Protein AF-X1G5U0-F1 (afdb_monomer)

Nearest PDB structures (foldseek):
  2it0-assembly1_C  TM=8.970E-01  e=1.326E-04  Mycobacterium tuberculosis
  1c0w-assembly1_B  TM=8.900E-01  e=1.409E-04  Corynebacterium diphtheriae
  1c0w-assembly1_A  TM=8.913E-01  e=1.592E-04  Corynebacterium diphtheriae
  2qqb-assembly1_A-2  TM=8.917E-01  e=2.435E-04  Corynebacterium diphtheriae
  8pvz-assembly1_B  TM=9.218E-01  e=4.752E-04  Deinococcus radiodurans

Sequence (96 aa):
VSGALGTLAKEGLISHEKYGYIELTDKGKGLAEAICSRHRTLFKFLTEVLGVDPKTADEDACKMEHTVSPLVLEKLVELVESFSQREKKPEKLKVL

Radius of gyration: 19.24 Å; Cα contacts (8 Å, |Δi|>4): 74; chains: 1; bounding box: 30×26×72 Å

pLDDT: mean 86.97, std 15.5, range [44.06, 98.44]

Secondary structure (DSSP, 8-state):
-HHHHHHHHHTTSEEE-TTS-EEE-HHHHHHHHHHHHHHHHHHHIIIIIT---HHHHHHHHHHHTTTS-HHHHHHHHHHHHHHHHHTTS-------

Organism: NCBI:txid412755

InterPro domains:
  IPR001367 Iron dependent repressor, metal binding and dimerisation domain [PF02742] (25-86)
  IPR022689 Iron dependent repressor [SM00529] (1-86)
  IPR036388 Winged helix-like DNA-binding domain superfamily [G3DSA:1.10.10.10] (1-29)
  IPR036421 Iron dependent repressor, metal binding and dimerisation domain superfamily [G3DSA:1.10.60.10] (30-85)
  IPR036421 Iron dependent repressor, metal binding and dimerisation domain superfamily [SSF47979] (25-84)
  IPR050536 MntR/IdeR Metal-Dependent Regulators [PTHR33238] (1-87)

Foldseek 3Di:
DVVVLVVCVVVQQWDDDDPDDIDGDPNVVVVVVLLVVQLVLQLLCCCQVVVHDNVVSNVVSNVCSVPPDPVVSVVSNVVSVVSVVVVPDPPPPPDD

Mean predicted aligned error: 7.67 Å

Structure (mmCIF, N/CA/C/O backbone):
data_AF-X1G5U0-F1
#
_entry.id   AF-X1G5U0-F1
#
loop_
_atom_site.group_PDB
_atom_site.id
_atom_site.type_symbol
_atom_site.label_atom_id
_a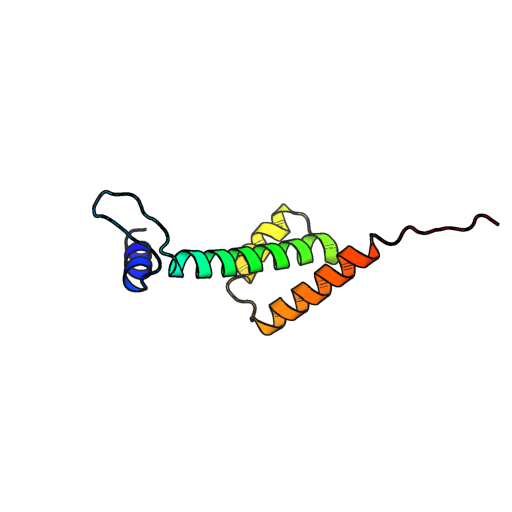tom_site.label_alt_id
_atom_site.label_comp_id
_atom_site.label_asym_id
_atom_site.label_entity_id
_atom_site.label_seq_id
_atom_site.pdbx_PDB_ins_code
_atom_site.Cartn_x
_atom_site.Cartn_y
_atom_site.Cartn_z
_atom_site.occupancy
_atom_site.B_iso_or_equiv
_atom_site.auth_seq_id
_atom_site.auth_comp_id
_atom_site.auth_asym_id
_atom_site.auth_atom_id
_atom_site.pdbx_PDB_model_num
ATOM 1 N N . VAL A 1 1 ? 2.380 0.368 21.743 1.00 57.62 1 VAL A N 1
ATOM 2 C CA . VAL A 1 1 ? 1.373 -0.400 20.966 1.00 57.62 1 VAL A CA 1
ATOM 3 C C . VAL A 1 1 ? -0.070 -0.130 21.419 1.00 57.62 1 VAL A C 1
ATOM 5 O O . VAL A 1 1 ? -0.911 0.059 20.553 1.00 57.62 1 VAL A O 1
ATOM 8 N N . SER A 1 2 ? -0.390 -0.016 22.721 1.00 65.38 2 SER A N 1
ATOM 9 C CA . SER A 1 2 ? -1.797 0.133 23.172 1.00 65.38 2 SER A CA 1
ATOM 10 C C . SER A 1 2 ? -2.518 1.420 22.726 1.00 65.38 2 SER A C 1
ATOM 12 O O . SER A 1 2 ? -3.735 1.401 22.564 1.00 65.38 2 SER A O 1
ATOM 14 N N . GLY A 1 3 ? -1.794 2.518 22.472 1.00 78.19 3 GLY A N 1
ATOM 15 C CA . GLY A 1 3 ? -2.397 3.782 22.026 1.00 78.19 3 GLY A CA 1
ATOM 16 C C . GLY A 1 3 ? -3.017 3.724 20.623 1.00 78.19 3 GLY A C 1
ATOM 17 O O . GLY A 1 3 ? -4.123 4.218 20.429 1.00 78.19 3 GLY A O 1
ATOM 18 N N . ALA A 1 4 ? -2.347 3.068 19.667 1.00 87.56 4 ALA A N 1
ATOM 19 C CA . ALA A 1 4 ? -2.807 2.984 18.277 1.00 87.56 4 ALA A CA 1
ATOM 20 C C . ALA A 1 4 ? -4.112 2.185 18.151 1.00 87.56 4 ALA A C 1
ATOM 22 O O . ALA A 1 4 ? -5.047 2.621 17.486 1.00 87.56 4 ALA A O 1
ATOM 23 N N . LEU A 1 5 ? -4.211 1.059 18.865 1.00 89.00 5 LEU A N 1
ATOM 24 C CA . LEU A 1 5 ? -5.430 0.248 18.909 1.00 89.00 5 LEU A CA 1
ATOM 25 C C . LEU A 1 5 ? -6.607 1.027 19.507 1.00 89.00 5 LEU A C 1
ATOM 27 O O . LEU A 1 5 ? -7.718 0.959 18.994 1.00 89.00 5 LEU A O 1
ATOM 31 N N . GLY A 1 6 ? -6.361 1.825 20.551 1.00 88.81 6 GLY A N 1
ATOM 32 C CA . GLY A 1 6 ? -7.381 2.703 21.119 1.00 88.81 6 GLY A CA 1
ATOM 33 C C . GLY A 1 6 ? -7.917 3.723 20.110 1.00 88.81 6 GLY A C 1
ATOM 34 O O . GLY A 1 6 ? -9.123 3.951 20.066 1.00 88.81 6 GLY A O 1
ATOM 35 N N . THR A 1 7 ? -7.051 4.312 19.282 1.00 91.88 7 THR A N 1
ATOM 36 C CA . THR A 1 7 ? -7.462 5.234 18.209 1.00 91.88 7 THR A CA 1
ATOM 37 C C . THR A 1 7 ? -8.281 4.520 17.138 1.00 91.88 7 THR A C 1
ATOM 39 O O . THR A 1 7 ? -9.385 4.959 16.832 1.00 91.88 7 THR A O 1
ATOM 42 N N . LEU A 1 8 ? -7.805 3.378 16.636 1.00 93.31 8 LEU A N 1
ATOM 43 C CA . LEU A 1 8 ? -8.522 2.596 15.623 1.00 93.31 8 LEU A CA 1
ATOM 44 C C . LEU A 1 8 ? -9.909 2.148 16.112 1.00 93.31 8 LEU A C 1
ATOM 46 O O . LEU A 1 8 ? -10.875 2.179 15.349 1.00 93.31 8 LEU A O 1
ATOM 50 N N . ALA A 1 9 ? -10.025 1.767 17.388 1.00 92.12 9 ALA A N 1
ATOM 51 C CA . ALA A 1 9 ? -11.301 1.399 17.996 1.00 92.12 9 ALA A CA 1
ATOM 52 C C . ALA A 1 9 ? -12.240 2.611 18.113 1.00 92.12 9 ALA A C 1
ATOM 54 O O . ALA A 1 9 ? -13.410 2.523 17.750 1.00 92.12 9 ALA A O 1
ATOM 55 N N . LYS A 1 10 ? -11.723 3.770 18.553 1.00 92.69 10 LYS A N 1
ATOM 56 C CA . LYS A 1 10 ? -12.487 5.032 18.610 1.00 92.69 10 LYS A CA 1
ATOM 57 C C . LYS A 1 10 ? -12.978 5.487 17.236 1.00 92.69 10 LYS A C 1
ATOM 59 O O . LYS A 1 10 ? -14.064 6.045 17.136 1.00 92.69 10 LYS A O 1
ATOM 64 N N . GLU A 1 11 ? -12.204 5.236 16.185 1.00 95.06 11 GLU A N 1
ATOM 65 C CA . GLU A 1 11 ? -12.586 5.534 14.801 1.00 95.06 11 GLU A CA 1
ATOM 66 C C . GLU A 1 11 ? -13.538 4.489 14.191 1.00 95.06 11 GLU A C 1
ATOM 68 O O . GLU A 1 11 ? -14.003 4.659 13.058 1.00 95.06 11 GLU A O 1
ATOM 73 N N . GLY A 1 12 ? -13.856 3.419 14.929 1.00 95.06 12 GLY A N 1
ATOM 74 C CA . GLY A 1 12 ? -14.738 2.340 14.488 1.00 95.06 12 GLY A CA 1
ATOM 75 C C . GLY A 1 12 ? -14.130 1.465 13.394 1.00 95.06 12 GLY A C 1
ATOM 76 O O . GLY A 1 12 ? -14.873 0.873 12.615 1.00 95.06 12 GLY A O 1
ATOM 77 N N . LEU A 1 13 ? -12.799 1.416 13.289 1.00 95.75 13 LEU A N 1
ATOM 78 C CA . LEU A 1 13 ? -12.073 0.607 12.303 1.00 95.75 13 LEU A CA 1
ATOM 79 C C . LEU A 1 13 ? -11.817 -0.818 12.803 1.00 95.75 13 LEU A C 1
ATOM 81 O O . LEU A 1 13 ? -11.730 -1.746 12.004 1.00 95.75 13 LEU A O 1
ATOM 85 N N . ILE A 1 14 ? -11.729 -1.006 14.120 1.00 94.94 14 ILE A N 1
ATOM 86 C CA . ILE A 1 14 ? -11.571 -2.324 14.739 1.00 94.94 14 ILE A CA 1
ATOM 87 C C . ILE A 1 14 ?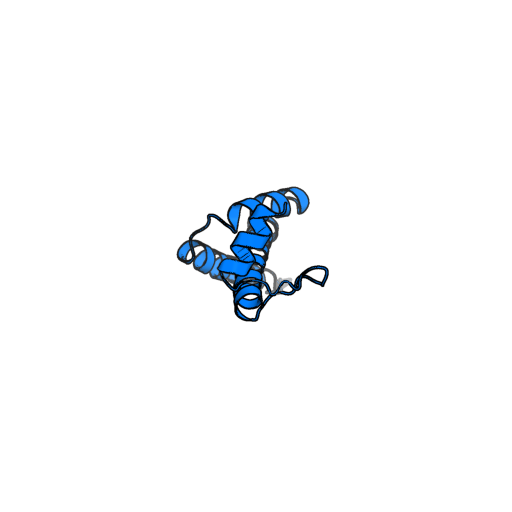 -12.631 -2.560 15.813 1.00 94.94 14 ILE A C 1
ATOM 89 O O . ILE A 1 14 ? -13.039 -1.628 16.508 1.00 94.94 14 ILE A O 1
ATOM 93 N N . SER A 1 15 ? -13.035 -3.817 15.963 1.00 90.19 15 SER A N 1
ATOM 94 C CA . SER A 1 15 ? -13.701 -4.332 17.153 1.00 90.19 15 SER A CA 1
ATOM 95 C C . SER A 1 15 ? -12.638 -4.918 18.078 1.00 90.19 15 SER A C 1
ATOM 97 O O . SER A 1 15 ? -11.790 -5.697 17.640 1.00 90.19 15 SER A O 1
ATOM 99 N N . HIS A 1 16 ? -12.646 -4.505 19.344 1.00 78.06 16 HIS A N 1
ATOM 100 C CA . HIS A 1 16 ? -11.689 -4.965 20.344 1.00 78.06 16 HIS A CA 1
ATOM 101 C C . HIS A 1 16 ? -12.432 -5.330 21.627 1.00 78.06 16 HIS A C 1
ATOM 103 O O . HIS A 1 16 ? -12.851 -4.457 22.391 1.00 78.06 16 HIS A O 1
ATOM 109 N N . GLU A 1 17 ? -12.587 -6.630 21.864 1.00 74.19 17 GLU A N 1
ATOM 110 C CA . GLU A 1 17 ? -13.066 -7.146 23.141 1.00 74.19 17 GLU A CA 1
ATOM 111 C C . GLU A 1 17 ? -11.932 -7.123 24.169 1.00 74.19 17 GLU A C 1
ATOM 113 O O . GLU A 1 17 ? -10.775 -7.421 23.863 1.00 74.19 17 GLU A O 1
ATOM 118 N N . LYS A 1 18 ? -12.238 -6.768 25.421 1.00 64.94 18 LYS A N 1
ATOM 119 C CA . LYS A 1 18 ? -11.235 -6.748 26.491 1.00 64.94 18 LYS A CA 1
ATOM 120 C C . LYS A 1 18 ? -10.756 -8.190 26.726 1.00 64.94 18 LYS A C 1
ATOM 122 O O . LYS A 1 18 ? -11.525 -8.993 27.238 1.00 64.94 18 LYS A O 1
ATOM 127 N N . TYR A 1 19 ? -9.501 -8.479 26.360 1.00 69.25 19 TYR A N 1
ATOM 128 C CA . TYR A 1 19 ? -8.865 -9.815 26.327 1.00 69.25 19 TYR A CA 1
ATOM 129 C C . TYR A 1 19 ? -9.260 -10.734 25.155 1.00 69.25 19 TYR A C 1
ATOM 131 O O . TYR A 1 19 ? -8.868 -11.899 25.153 1.00 69.25 19 TYR A O 1
ATOM 139 N N . GLY A 1 20 ? -9.995 -10.223 24.166 1.00 74.88 20 GLY A N 1
ATOM 140 C CA . GLY A 1 20 ? -10.379 -10.966 22.964 1.00 74.88 20 GLY A CA 1
ATOM 141 C C . GLY A 1 20 ? -9.508 -10.652 21.746 1.00 74.88 20 GLY A C 1
ATOM 142 O O . GLY A 1 20 ? -8.493 -9.954 21.832 1.00 74.88 20 GLY A O 1
ATOM 143 N N . TYR A 1 21 ? -9.916 -11.183 20.594 1.00 83.75 21 TYR A N 1
ATOM 144 C CA . TYR A 1 21 ? -9.269 -10.903 19.316 1.00 83.75 21 TYR A CA 1
ATOM 145 C C . TYR A 1 21 ? -9.570 -9.478 18.841 1.00 83.75 21 TYR A C 1
ATOM 147 O O . TYR A 1 21 ? -10.574 -8.866 19.210 1.00 83.75 21 TYR A O 1
ATOM 155 N N . ILE A 1 22 ? -8.667 -8.946 18.020 1.00 90.12 22 ILE A N 1
ATOM 156 C CA . ILE A 1 22 ? -8.874 -7.686 17.313 1.00 90.12 22 ILE A CA 1
ATOM 157 C C . ILE A 1 22 ? -9.323 -8.040 15.907 1.00 90.12 22 ILE A C 1
ATOM 159 O O . ILE A 1 22 ? -8.597 -8.714 15.178 1.00 90.12 22 ILE A O 1
ATOM 163 N N . GLU A 1 23 ? -10.492 -7.549 15.523 1.00 93.00 23 GLU A N 1
ATOM 164 C CA . GLU A 1 23 ? -11.046 -7.773 14.193 1.00 93.00 23 GLU A CA 1
ATOM 165 C C . GLU A 1 23 ? -11.315 -6.442 13.501 1.00 93.00 23 GLU A C 1
ATOM 167 O O . GLU A 1 23 ? -11.703 -5.463 14.139 1.00 93.00 23 GLU A O 1
ATOM 172 N N . LEU A 1 24 ? -11.122 -6.392 12.182 1.00 95.31 24 LEU A N 1
ATOM 173 C CA . LEU A 1 24 ? -11.552 -5.242 11.392 1.00 95.31 24 LEU A CA 1
ATOM 174 C C . LEU A 1 24 ? -13.079 -5.225 11.316 1.00 95.31 24 LEU A C 1
ATOM 176 O O . LEU A 1 24 ? -13.705 -6.220 10.943 1.00 95.31 24 LEU A O 1
ATOM 180 N N . THR A 1 25 ? -13.670 -4.067 11.595 1.00 96.31 25 THR A N 1
ATOM 181 C CA . THR A 1 25 ? -15.068 -3.808 11.230 1.00 96.31 25 THR A CA 1
ATOM 182 C C . THR A 1 25 ? -15.187 -3.724 9.709 1.00 96.31 25 THR A C 1
ATOM 184 O O . THR A 1 25 ? -14.181 -3.607 9.010 1.00 96.31 25 THR A O 1
ATOM 187 N N . ASP A 1 26 ? -16.399 -3.695 9.159 1.00 97.06 26 ASP A N 1
ATOM 188 C CA . ASP A 1 26 ? -16.565 -3.513 7.708 1.00 97.06 26 ASP A CA 1
ATOM 189 C C . ASP A 1 26 ? -15.983 -2.176 7.216 1.00 97.06 26 ASP A C 1
ATOM 191 O O . ASP A 1 26 ? -15.377 -2.109 6.146 1.00 97.06 26 ASP A O 1
ATOM 195 N N . LYS A 1 27 ? -16.051 -1.127 8.049 1.00 96.75 27 LYS A N 1
ATOM 196 C CA . LYS A 1 27 ? -15.362 0.148 7.797 1.00 96.75 27 LYS A CA 1
ATOM 197 C C . LYS A 1 27 ? -13.840 -0.035 7.772 1.00 96.75 27 LYS A C 1
ATOM 199 O O . LYS A 1 27 ? -13.171 0.498 6.888 1.00 96.75 27 LYS A O 1
ATOM 204 N N . GLY A 1 28 ? -13.297 -0.786 8.731 1.00 97.00 28 GLY A N 1
ATOM 205 C CA . GLY A 1 28 ? -11.876 -1.122 8.788 1.00 97.00 28 GLY A CA 1
ATOM 206 C C . GLY A 1 28 ? -11.406 -1.926 7.582 1.00 97.00 28 GLY A C 1
ATOM 207 O O . GLY A 1 28 ? -10.362 -1.611 7.018 1.00 97.00 28 GLY A O 1
ATOM 208 N N . LYS A 1 29 ? -12.195 -2.916 7.149 1.00 97.06 29 LYS A N 1
ATOM 209 C CA . LYS A 1 29 ? -11.914 -3.729 5.959 1.00 97.06 29 LYS A CA 1
ATOM 210 C C . LYS A 1 29 ? -11.850 -2.867 4.707 1.00 97.06 29 LYS A C 1
ATOM 212 O O . LYS A 1 29 ? -10.858 -2.944 3.997 1.00 97.06 29 LYS A O 1
ATOM 217 N N . GLY A 1 30 ? -12.828 -1.985 4.488 1.00 97.00 30 GLY A N 1
ATOM 218 C CA . GLY A 1 30 ? -12.815 -1.086 3.329 1.00 97.00 30 GLY A CA 1
ATOM 219 C C . GLY A 1 30 ? -11.587 -0.169 3.295 1.00 97.00 30 GLY A C 1
ATOM 220 O O . GLY A 1 30 ? -10.984 0.030 2.240 1.00 97.00 30 GLY A O 1
ATOM 221 N N . LEU A 1 31 ? -11.159 0.352 4.451 1.00 94.81 31 LEU A N 1
ATOM 222 C CA . LEU A 1 31 ? -9.937 1.156 4.530 1.00 94.81 31 LEU A CA 1
ATOM 223 C C . LEU A 1 31 ? -8.674 0.316 4.287 1.00 94.81 31 LEU A C 1
ATOM 225 O O . LEU A 1 31 ? -7.790 0.747 3.549 1.00 94.81 31 LEU A O 1
ATOM 229 N N . ALA A 1 32 ? -8.595 -0.877 4.878 1.00 94.94 32 ALA A N 1
ATOM 230 C CA . ALA A 1 32 ? -7.472 -1.790 4.688 1.00 94.94 32 ALA A CA 1
ATOM 231 C C . ALA A 1 32 ? -7.347 -2.228 3.222 1.00 94.94 32 ALA A C 1
ATOM 233 O O . ALA A 1 32 ? -6.261 -2.174 2.654 1.00 94.94 32 ALA A O 1
ATOM 234 N N . GLU A 1 33 ? -8.460 -2.581 2.578 1.00 95.88 33 GLU A N 1
ATOM 235 C CA . GLU A 1 33 ? -8.509 -2.921 1.155 1.00 95.88 33 GLU A CA 1
ATOM 236 C C . GLU A 1 33 ? -8.052 -1.760 0.278 1.00 95.88 33 GLU A C 1
ATOM 238 O O . GLU A 1 33 ? -7.274 -1.975 -0.655 1.00 95.88 33 GLU A O 1
ATOM 243 N N . ALA A 1 34 ? -8.483 -0.533 0.590 1.00 93.06 34 ALA A N 1
ATOM 244 C CA . ALA A 1 34 ? -8.033 0.652 -0.124 1.00 93.06 34 ALA A CA 1
ATOM 245 C C . ALA A 1 34 ? -6.510 0.797 -0.036 1.00 93.06 34 ALA A C 1
ATOM 247 O O . ALA A 1 34 ? -5.880 0.922 -1.083 1.00 93.06 34 ALA A O 1
ATOM 248 N N . ILE A 1 35 ? -5.929 0.718 1.169 1.00 94.88 35 ILE A N 1
ATOM 249 C CA . ILE A 1 35 ? -4.475 0.788 1.408 1.00 94.88 35 ILE A CA 1
ATOM 250 C C . ILE A 1 35 ? -3.752 -0.321 0.631 1.00 94.88 35 ILE A C 1
ATOM 252 O O . ILE A 1 35 ? -2.957 -0.016 -0.254 1.00 94.88 35 ILE A O 1
ATOM 256 N N . CYS A 1 36 ? -4.134 -1.589 0.823 1.00 96.06 36 CYS A N 1
ATOM 257 C CA . CYS A 1 36 ? -3.540 -2.720 0.105 1.00 96.06 36 CYS A CA 1
ATOM 258 C C . CYS A 1 36 ? -3.656 -2.586 -1.421 1.00 96.06 36 CYS A C 1
ATOM 260 O O . CYS A 1 36 ? -2.786 -3.043 -2.165 1.00 96.06 36 CYS A O 1
ATOM 262 N N . SER A 1 37 ? -4.733 -1.980 -1.926 1.00 94.44 37 SER A N 1
ATOM 263 C CA . SER A 1 37 ? -4.860 -1.690 -3.351 1.00 94.44 37 SER A CA 1
ATOM 264 C C . SER A 1 37 ? -3.827 -0.667 -3.816 1.00 94.44 37 SER A C 1
ATOM 266 O O . SER A 1 37 ? -3.252 -0.857 -4.886 1.00 94.44 37 SER A O 1
ATOM 268 N N . ARG A 1 38 ? -3.550 0.376 -3.021 1.00 95.69 38 ARG A N 1
ATOM 269 C CA . ARG A 1 38 ? -2.508 1.363 -3.344 1.00 95.69 38 ARG A CA 1
ATOM 270 C C . ARG A 1 38 ? -1.131 0.715 -3.361 1.00 95.69 38 ARG A C 1
ATOM 272 O O . ARG A 1 38 ? -0.429 0.897 -4.355 1.00 95.69 38 ARG A O 1
ATOM 279 N N . HIS A 1 39 ? -0.794 -0.082 -2.336 1.00 97.69 39 HIS A N 1
ATOM 280 C CA . HIS A 1 39 ? 0.462 -0.842 -2.288 1.00 97.69 39 HIS A CA 1
ATOM 281 C C . HIS A 1 39 ? 0.683 -1.615 -3.577 1.00 97.69 39 HIS A C 1
ATOM 283 O O . HIS A 1 39 ? 1.699 -1.461 -4.240 1.00 97.69 39 HIS A O 1
ATOM 289 N N . ARG A 1 40 ? -0.311 -2.421 -3.974 1.00 96.19 40 ARG A N 1
ATOM 290 C CA . ARG A 1 40 ? -0.208 -3.296 -5.146 1.00 96.19 40 ARG A CA 1
ATOM 291 C C . ARG A 1 40 ? -0.007 -2.507 -6.433 1.00 96.19 40 ARG A C 1
ATOM 293 O O . ARG A 1 40 ? 0.807 -2.917 -7.253 1.00 96.19 40 ARG A O 1
ATOM 300 N N . THR A 1 41 ? -0.718 -1.397 -6.620 1.00 95.94 41 THR A N 1
ATOM 301 C CA . THR A 1 41 ? -0.530 -0.538 -7.798 1.00 95.94 41 THR A CA 1
ATOM 302 C C . THR A 1 41 ? 0.879 0.044 -7.837 1.00 95.94 41 THR A C 1
ATOM 304 O O . THR A 1 41 ? 1.537 -0.018 -8.872 1.00 95.94 41 THR A O 1
ATOM 307 N N . LEU A 1 42 ? 1.355 0.583 -6.713 1.00 97.88 42 LEU A N 1
ATOM 308 C CA . LEU A 1 42 ? 2.682 1.188 -6.608 1.00 97.88 42 LEU A CA 1
ATOM 309 C C . LEU A 1 42 ? 3.788 0.152 -6.805 1.00 97.88 42 LEU A C 1
ATOM 311 O O . LEU A 1 42 ? 4.710 0.377 -7.580 1.00 97.88 42 LEU A O 1
ATOM 315 N N . PHE A 1 43 ? 3.650 -1.011 -6.176 1.00 97.81 43 PHE A N 1
ATOM 316 C CA . PHE A 1 43 ? 4.565 -2.133 -6.317 1.00 97.81 43 PHE A CA 1
ATOM 317 C C . PHE A 1 43 ? 4.665 -2.601 -7.772 1.00 97.81 43 PHE A C 1
ATOM 319 O O . PHE A 1 43 ? 5.767 -2.741 -8.301 1.00 97.81 43 PHE A O 1
ATOM 326 N N . LYS A 1 44 ? 3.526 -2.789 -8.452 1.00 96.06 44 LYS A N 1
ATOM 327 C CA . LYS A 1 44 ? 3.506 -3.147 -9.878 1.00 96.06 44 LYS A CA 1
ATOM 328 C C . LYS A 1 44 ? 4.129 -2.069 -10.745 1.00 96.06 44 LYS A C 1
ATOM 330 O O . LYS A 1 44 ? 4.904 -2.379 -11.633 1.00 96.06 44 LYS A O 1
ATOM 335 N N . PHE A 1 45 ? 3.837 -0.801 -10.480 1.00 96.44 45 PHE A N 1
ATOM 336 C CA . PHE A 1 45 ? 4.471 0.296 -11.199 1.00 96.44 45 PHE A CA 1
ATOM 337 C C . PHE A 1 45 ? 6.001 0.270 -11.042 1.00 96.44 45 PHE A C 1
ATOM 339 O O . PHE A 1 45 ? 6.730 0.312 -12.032 1.00 96.44 45 PHE A O 1
ATOM 346 N N . LEU A 1 46 ? 6.496 0.147 -9.811 1.00 97.06 46 LEU A N 1
ATOM 347 C CA . LEU A 1 46 ? 7.929 0.121 -9.522 1.00 97.06 46 LEU A CA 1
ATOM 348 C C . LEU A 1 46 ? 8.617 -1.089 -10.175 1.00 97.06 46 LEU A C 1
ATOM 350 O O . LEU A 1 46 ? 9.691 -0.941 -10.749 1.00 97.06 46 LEU A O 1
ATOM 354 N N . THR A 1 47 ? 7.990 -2.263 -10.143 1.00 96.12 47 THR A N 1
ATOM 355 C CA . THR A 1 47 ? 8.575 -3.502 -10.679 1.00 96.12 47 THR A CA 1
ATOM 356 C C . THR A 1 47 ? 8.394 -3.655 -12.190 1.00 96.12 47 THR A C 1
ATOM 358 O O . THR A 1 47 ? 9.370 -3.859 -12.903 1.00 96.12 47 THR A O 1
ATOM 361 N N . GLU A 1 48 ? 7.170 -3.532 -12.701 1.00 92.75 48 GLU A N 1
ATOM 362 C CA . GLU A 1 48 ? 6.821 -3.822 -14.099 1.00 92.75 48 GLU A CA 1
ATOM 363 C C . GLU A 1 48 ? 7.128 -2.651 -15.045 1.00 92.75 48 GLU A C 1
ATOM 365 O O . GLU A 1 48 ? 7.423 -2.870 -16.217 1.00 92.75 48 GLU A O 1
ATOM 370 N N . VAL A 1 49 ? 7.068 -1.401 -14.564 1.00 92.69 49 VAL A N 1
ATOM 371 C CA . VAL A 1 49 ? 7.299 -0.213 -15.410 1.00 92.69 49 VAL A CA 1
ATOM 372 C C . VAL A 1 49 ? 8.704 0.348 -15.219 1.00 92.69 49 VAL A C 1
ATOM 374 O O . VAL A 1 49 ? 9.364 0.686 -16.200 1.00 92.69 49 VAL A O 1
ATOM 377 N N . LEU A 1 50 ? 9.169 0.463 -13.972 1.00 95.25 50 LEU A N 1
ATOM 378 C CA . LEU A 1 50 ? 10.487 1.032 -13.668 1.00 95.25 50 LEU A CA 1
ATOM 379 C C . LEU A 1 50 ? 11.603 -0.014 -13.537 1.00 95.25 50 LEU A C 1
ATOM 381 O O . LEU A 1 50 ? 12.774 0.362 -13.556 1.00 95.25 50 LEU A O 1
ATOM 385 N N . GLY A 1 51 ? 11.270 -1.305 -13.429 1.00 95.06 51 GLY A N 1
ATOM 386 C CA . GLY A 1 51 ? 12.263 -2.378 -13.308 1.00 95.06 51 GLY A CA 1
ATOM 387 C C . GLY A 1 51 ? 13.005 -2.396 -11.968 1.00 95.06 51 GLY A C 1
ATOM 388 O O . GLY A 1 51 ? 14.114 -2.923 -11.894 1.00 95.06 51 GLY A O 1
ATOM 389 N N . VAL A 1 52 ? 12.431 -1.796 -10.921 1.00 98.00 52 VAL A N 1
ATOM 390 C CA . VAL A 1 52 ? 12.992 -1.815 -9.564 1.00 98.00 52 VAL A CA 1
ATOM 391 C C . VAL A 1 52 ? 12.909 -3.233 -9.007 1.00 98.00 52 VAL A C 1
ATOM 393 O O . VAL A 1 52 ? 11.933 -3.950 -9.240 1.00 98.00 52 VAL A O 1
ATOM 396 N N . ASP A 1 53 ? 13.931 -3.653 -8.261 1.00 98.12 53 ASP A N 1
ATOM 397 C CA . ASP A 1 53 ? 13.920 -4.972 -7.641 1.00 98.12 53 ASP A CA 1
ATOM 398 C C . ASP A 1 53 ? 12.745 -5.112 -6.646 1.00 98.12 53 ASP A C 1
ATOM 400 O O . ASP A 1 53 ? 12.375 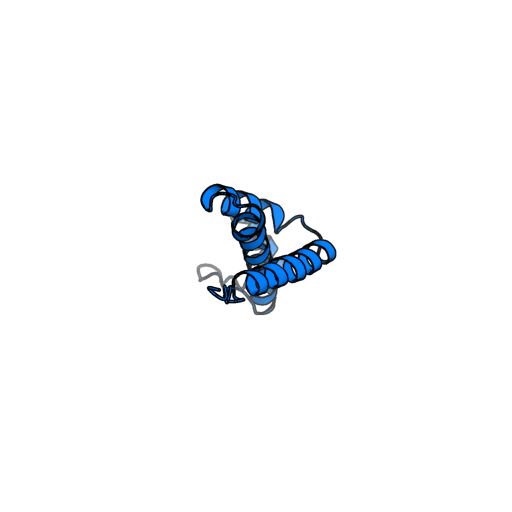-4.137 -5.983 1.00 98.12 53 ASP A O 1
ATOM 404 N N . PRO A 1 54 ? 12.159 -6.315 -6.492 1.00 98.12 54 PRO A N 1
ATOM 405 C CA . PRO A 1 54 ? 10.970 -6.500 -5.663 1.00 98.12 54 PRO A CA 1
ATOM 406 C C . PRO A 1 54 ? 11.134 -6.075 -4.202 1.00 98.12 54 PRO A C 1
ATOM 408 O O . PRO A 1 54 ? 10.164 -5.646 -3.587 1.00 98.12 54 PRO A O 1
ATOM 411 N N . LYS A 1 55 ? 12.335 -6.189 -3.624 1.00 98.38 55 LYS A N 1
ATOM 412 C CA . LYS A 1 55 ? 12.535 -5.846 -2.215 1.00 98.38 55 LYS A CA 1
ATOM 413 C C . LYS A 1 55 ? 12.465 -4.332 -2.027 1.00 98.38 55 LYS A C 1
ATOM 415 O O . LYS A 1 55 ? 11.702 -3.860 -1.190 1.00 98.38 55 LYS A O 1
ATOM 420 N N . THR A 1 56 ? 13.220 -3.583 -2.828 1.00 98.38 56 THR A N 1
ATOM 421 C CA . THR A 1 56 ? 13.187 -2.114 -2.794 1.00 98.38 56 THR A CA 1
ATOM 422 C C . THR A 1 56 ? 11.798 -1.591 -3.168 1.00 98.38 56 THR A C 1
ATOM 424 O O . THR A 1 56 ? 11.281 -0.686 -2.515 1.00 98.38 56 THR A O 1
ATOM 427 N N . ALA A 1 57 ? 11.153 -2.198 -4.170 1.00 98.38 57 ALA A N 1
ATOM 428 C CA . ALA A 1 57 ? 9.813 -1.812 -4.600 1.00 98.38 57 ALA A CA 1
ATOM 429 C C . ALA A 1 57 ? 8.756 -1.989 -3.499 1.00 98.38 57 ALA A C 1
ATOM 431 O O . ALA A 1 57 ? 7.882 -1.136 -3.365 1.00 98.38 57 ALA A O 1
ATOM 432 N N . ASP A 1 58 ? 8.824 -3.066 -2.710 1.00 98.44 58 ASP A N 1
ATOM 433 C CA . ASP A 1 58 ? 7.906 -3.298 -1.588 1.00 98.44 58 ASP A CA 1
ATOM 434 C C . ASP A 1 58 ? 8.102 -2.258 -0.475 1.00 98.44 58 ASP A C 1
ATOM 436 O O . ASP A 1 58 ? 7.140 -1.636 -0.020 1.00 98.44 58 ASP A O 1
ATOM 440 N N . GLU A 1 59 ? 9.357 -1.994 -0.100 1.00 98.31 59 GLU A N 1
ATOM 441 C CA . GLU A 1 59 ? 9.689 -0.996 0.919 1.00 98.31 59 GLU A CA 1
ATOM 442 C C . GLU A 1 59 ? 9.226 0.414 0.523 1.00 98.31 59 GLU A C 1
ATOM 444 O O . GLU A 1 59 ? 8.713 1.160 1.363 1.00 98.31 59 GLU A O 1
ATOM 449 N N . ASP A 1 60 ? 9.387 0.794 -0.744 1.00 98.00 60 ASP A N 1
ATOM 450 C CA . ASP A 1 60 ? 8.990 2.117 -1.222 1.00 98.00 60 ASP A CA 1
ATOM 451 C C . ASP A 1 60 ? 7.483 2.223 -1.476 1.00 98.00 60 ASP A C 1
ATOM 453 O O . ASP A 1 60 ? 6.881 3.229 -1.091 1.00 98.00 60 ASP A O 1
ATOM 457 N N . ALA A 1 61 ? 6.835 1.180 -2.007 1.00 97.88 61 ALA A N 1
ATOM 458 C CA . ALA A 1 61 ? 5.379 1.138 -2.147 1.00 97.88 61 ALA A CA 1
ATOM 459 C C . ALA A 1 61 ? 4.671 1.321 -0.792 1.00 97.88 61 ALA A C 1
ATOM 461 O O . ALA A 1 61 ? 3.740 2.125 -0.705 1.00 97.88 61 ALA A O 1
ATOM 462 N N . CYS A 1 62 ? 5.180 0.682 0.267 1.00 97.38 62 CYS A N 1
ATOM 463 C CA . CYS A 1 62 ? 4.668 0.796 1.637 1.00 97.38 62 CYS A CA 1
ATOM 464 C C . CYS A 1 62 ? 4.765 2.234 2.191 1.00 97.38 62 CYS A C 1
ATOM 466 O O . CYS A 1 62 ? 3.873 2.729 2.878 1.00 97.38 62 CYS A O 1
ATOM 468 N N . LYS A 1 63 ? 5.824 2.980 1.854 1.00 96.44 63 LYS A N 1
ATOM 469 C CA . LYS A 1 63 ? 5.942 4.400 2.248 1.00 96.44 63 LYS A CA 1
ATOM 470 C C . LYS A 1 63 ? 5.014 5.292 1.419 1.00 96.44 63 LYS A C 1
ATOM 472 O O . LYS A 1 63 ? 4.441 6.264 1.921 1.00 96.44 63 LYS A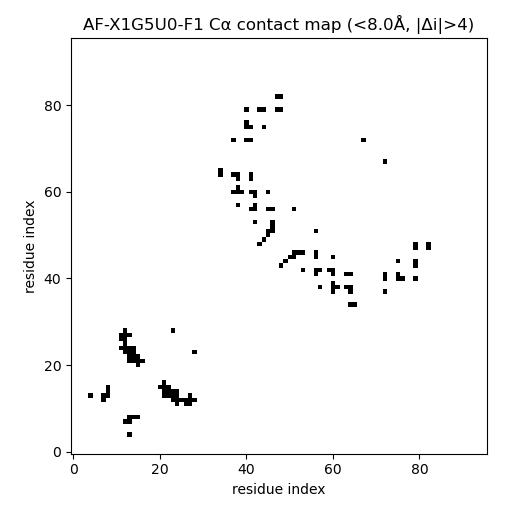 O 1
ATOM 477 N N . MET A 1 64 ? 4.892 4.989 0.131 1.00 96.69 64 MET A N 1
ATOM 478 C CA . MET A 1 64 ? 4.146 5.796 -0.830 1.00 96.69 64 MET A CA 1
ATOM 479 C C . MET A 1 64 ? 2.628 5.662 -0.660 1.00 96.69 64 MET A C 1
ATOM 481 O O . MET A 1 64 ? 1.913 6.651 -0.823 1.0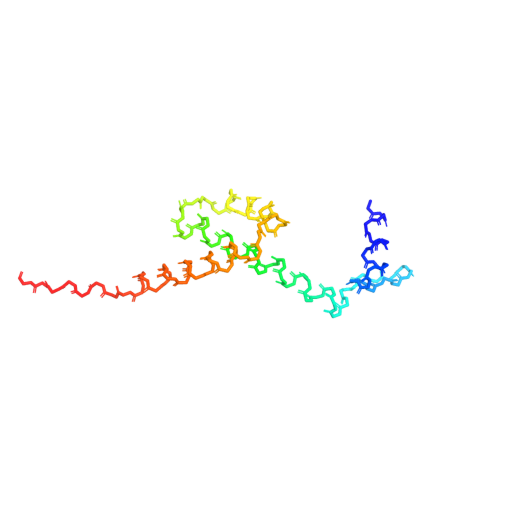0 96.69 64 MET A O 1
ATOM 485 N N . GLU A 1 65 ? 2.107 4.490 -0.292 1.00 95.00 65 GLU A N 1
ATOM 486 C CA . GLU A 1 65 ? 0.657 4.243 -0.226 1.00 95.00 65 GLU A CA 1
ATOM 487 C C . GLU A 1 65 ? -0.110 5.182 0.720 1.00 95.00 65 GLU A C 1
ATOM 489 O O . GLU A 1 65 ? -1.291 5.483 0.500 1.00 95.00 65 GLU A O 1
ATOM 494 N N . HIS A 1 66 ? 0.569 5.699 1.743 1.00 91.69 66 HIS A N 1
ATOM 495 C CA . HIS A 1 66 ? -0.003 6.622 2.719 1.00 91.69 66 HIS A CA 1
ATOM 496 C C . HIS A 1 66 ? 0.061 8.096 2.298 1.00 91.69 66 HIS A C 1
ATOM 498 O O . HIS A 1 66 ? -0.609 8.927 2.908 1.00 91.69 66 HIS A O 1
ATOM 504 N N . THR A 1 67 ? 0.859 8.437 1.282 1.00 94.56 67 THR A N 1
ATOM 505 C CA . THR A 1 67 ? 1.181 9.833 0.932 1.00 94.56 67 THR A CA 1
ATOM 506 C C . THR A 1 67 ? 0.771 10.221 -0.486 1.00 94.56 67 THR A C 1
ATOM 508 O O . THR A 1 67 ? 0.487 11.392 -0.743 1.00 94.56 67 THR A O 1
ATOM 511 N N . VAL A 1 68 ? 0.693 9.258 -1.407 1.00 94.06 68 VAL A N 1
ATOM 512 C CA . VAL A 1 68 ? 0.287 9.504 -2.794 1.00 94.06 68 VAL A CA 1
ATOM 513 C C . VAL A 1 68 ? -1.193 9.889 -2.858 1.00 94.06 68 VAL A C 1
ATOM 515 O O . VAL A 1 68 ? -2.059 9.248 -2.256 1.00 94.06 68 VAL A O 1
ATOM 518 N N . SER A 1 69 ? -1.494 10.950 -3.610 1.00 95.00 69 SER A N 1
ATOM 519 C CA . SER A 1 69 ? -2.864 11.435 -3.767 1.00 95.00 69 SER A CA 1
ATOM 520 C C . SER A 1 69 ? -3.719 10.462 -4.596 1.00 95.00 69 SER A C 1
ATOM 522 O O . SER A 1 69 ? -3.195 9.789 -5.488 1.00 95.00 69 SER A O 1
ATOM 524 N N . PRO A 1 70 ? -5.048 10.413 -4.373 1.00 91.75 70 PRO A N 1
ATOM 525 C CA . PRO A 1 70 ? -5.938 9.543 -5.144 1.00 91.75 70 PRO A CA 1
ATOM 526 C C . PRO A 1 70 ? -5.848 9.763 -6.659 1.00 91.75 70 PRO A C 1
ATOM 528 O O . PRO A 1 70 ? -5.819 8.793 -7.407 1.00 91.75 70 PRO A O 1
ATOM 531 N N . LEU A 1 71 ? -5.724 11.023 -7.098 1.00 94.88 71 LEU A N 1
ATOM 532 C CA . LEU A 1 71 ? -5.599 11.378 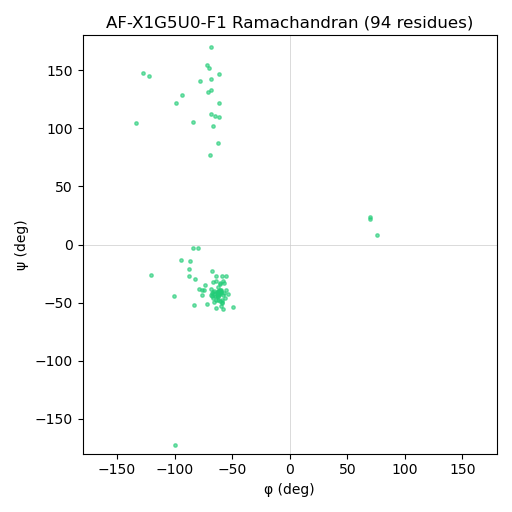-8.516 1.00 94.88 71 LEU A CA 1
ATOM 533 C C . LEU A 1 71 ? -4.335 10.783 -9.150 1.00 94.88 71 LEU A C 1
ATOM 535 O O . LEU A 1 71 ? -4.383 10.251 -10.254 1.00 94.88 71 LEU A O 1
ATOM 539 N N . VAL A 1 72 ? -3.192 10.873 -8.464 1.00 94.31 72 VAL A N 1
ATOM 540 C CA . VAL A 1 72 ? -1.939 10.299 -8.976 1.00 94.31 72 VAL A CA 1
ATOM 541 C C . VAL A 1 72 ? -2.040 8.780 -9.021 1.00 94.31 72 VAL A C 1
ATOM 543 O O . VAL A 1 72 ? -1.623 8.172 -10.003 1.00 94.31 72 VAL A O 1
ATOM 546 N N . LEU A 1 73 ? -2.632 8.167 -7.995 1.00 94.00 73 LEU A N 1
ATOM 547 C CA . LEU A 1 73 ? -2.806 6.721 -7.955 1.00 94.00 73 LEU A CA 1
ATOM 548 C C . LEU A 1 73 ? -3.698 6.218 -9.099 1.00 94.00 73 LEU A C 1
ATOM 550 O O . LEU A 1 73 ? -3.350 5.227 -9.732 1.00 94.00 73 LEU A O 1
ATOM 554 N N . GLU A 1 74 ? -4.797 6.911 -9.401 1.00 93.81 74 GLU A N 1
ATOM 555 C CA . GLU A 1 74 ? -5.666 6.605 -10.545 1.00 93.81 74 GLU A CA 1
ATOM 556 C C . GLU A 1 74 ? -4.874 6.604 -11.860 1.00 93.81 74 GLU A C 1
ATOM 558 O O . GLU A 1 74 ? -4.933 5.645 -12.628 1.00 93.81 74 GLU A O 1
ATOM 563 N N . LYS A 1 75 ? -4.032 7.622 -12.077 1.00 95.19 75 LYS A N 1
ATOM 564 C CA . LYS A 1 75 ? -3.168 7.685 -13.264 1.00 95.19 75 LYS A CA 1
ATOM 565 C C . LYS A 1 75 ? -2.092 6.606 -13.300 1.00 95.19 7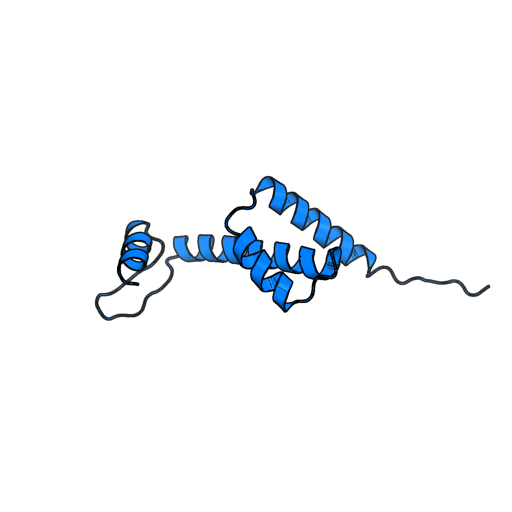5 LYS A C 1
ATOM 567 O O . LYS A 1 75 ? -1.755 6.130 -14.382 1.00 95.19 75 LYS A O 1
ATOM 572 N N . LEU A 1 76 ? -1.582 6.177 -12.148 1.00 94.62 76 LEU A N 1
ATOM 573 C CA . LEU A 1 76 ? -0.667 5.038 -12.076 1.00 94.62 76 LEU A CA 1
ATOM 574 C C . LEU A 1 76 ? -1.364 3.717 -12.414 1.00 94.62 76 LEU A C 1
ATOM 576 O O . LEU A 1 76 ? -0.762 2.898 -13.101 1.00 94.62 76 LEU A O 1
ATOM 580 N N . VAL A 1 77 ? -2.617 3.516 -11.990 1.00 92.50 77 VAL A N 1
ATOM 581 C CA . VAL A 1 77 ? -3.404 2.334 -12.384 1.00 92.50 77 VAL A CA 1
ATOM 582 C C . VAL A 1 77 ? -3.564 2.289 -13.902 1.00 92.50 77 VAL A C 1
ATOM 584 O O . VAL A 1 77 ? -3.168 1.299 -14.514 1.00 92.50 77 VAL A O 1
ATOM 587 N N . GLU A 1 78 ? -4.050 3.377 -14.511 1.00 92.75 78 GLU A N 1
ATOM 588 C CA . GLU A 1 78 ? -4.208 3.483 -15.971 1.00 92.75 78 GLU A CA 1
ATOM 589 C C . GLU A 1 78 ? -2.889 3.173 -16.704 1.00 92.75 78 GLU A C 1
ATOM 591 O O . GLU A 1 78 ? -2.863 2.450 -17.706 1.00 92.75 78 GLU A O 1
ATOM 596 N N . LEU A 1 79 ? -1.772 3.698 -16.187 1.00 91.44 79 LEU A N 1
ATOM 597 C CA . LEU A 1 79 ? -0.447 3.467 -16.748 1.00 91.44 79 LEU A CA 1
ATOM 598 C C . LEU A 1 79 ? -0.052 1.989 -16.666 1.00 91.44 79 LEU A C 1
ATOM 600 O O . LEU A 1 79 ? 0.265 1.400 -17.697 1.00 91.44 79 LEU A O 1
ATOM 604 N N . VAL A 1 80 ? -0.091 1.383 -15.478 1.00 90.62 80 VAL A N 1
ATOM 605 C CA . VAL A 1 80 ? 0.295 -0.023 -15.259 1.00 90.62 80 VAL A CA 1
ATOM 606 C C . VAL A 1 80 ? -0.547 -0.963 -16.122 1.00 90.62 80 VAL A C 1
ATOM 608 O O . VAL A 1 80 ? -0.008 -1.845 -16.793 1.00 90.62 80 VAL A O 1
ATOM 611 N N . GLU A 1 81 ? -1.859 -0.734 -16.193 1.00 88.75 81 GLU A N 1
ATOM 612 C CA . GLU A 1 81 ? -2.754 -1.514 -17.050 1.00 88.75 81 GLU A CA 1
ATOM 613 C C . GLU A 1 81 ? -2.368 -1.402 -18.529 1.00 88.75 81 GLU A C 1
ATOM 615 O O . GLU A 1 81 ? -2.362 -2.403 -19.248 1.00 88.75 81 GLU A O 1
ATOM 620 N N . SER A 1 82 ? -1.969 -0.212 -18.990 1.00 88.44 82 SER A N 1
ATOM 621 C CA . SER A 1 82 ? -1.524 -0.019 -20.373 1.00 88.44 82 SER A CA 1
ATOM 622 C C . SER A 1 82 ? -0.242 -0.798 -20.711 1.00 88.44 82 SER A C 1
ATOM 624 O O . SER A 1 82 ? -0.093 -1.251 -21.848 1.00 88.44 82 SER A O 1
ATOM 626 N N . PHE A 1 83 ? 0.661 -1.001 -19.744 1.00 83.00 83 PHE A N 1
ATOM 627 C CA . PHE A 1 83 ? 1.897 -1.776 -19.918 1.00 83.00 83 PHE A CA 1
ATOM 628 C C . PHE A 1 83 ? 1.625 -3.282 -19.934 1.00 83.00 83 PHE A C 1
ATOM 630 O O . PHE A 1 83 ? 2.076 -3.971 -20.851 1.00 83.00 83 PHE A O 1
ATOM 637 N N . SER A 1 84 ? 0.771 -3.766 -19.027 1.00 75.06 84 SER A N 1
ATOM 638 C CA . SER A 1 84 ? 0.298 -5.158 -19.007 1.00 75.06 84 SER A CA 1
ATOM 639 C C . SER A 1 84 ? -0.341 -5.608 -20.335 1.00 75.06 84 SER A C 1
ATOM 641 O O . SER A 1 84 ? -0.335 -6.796 -20.660 1.00 75.06 84 SER A O 1
ATOM 643 N N . GLN A 1 85 ? -0.905 -4.681 -21.122 1.00 69.75 85 GLN A N 1
ATOM 644 C CA . GLN A 1 85 ? -1.491 -4.982 -22.437 1.00 69.75 85 GLN A CA 1
ATOM 645 C C . GLN A 1 85 ? -0.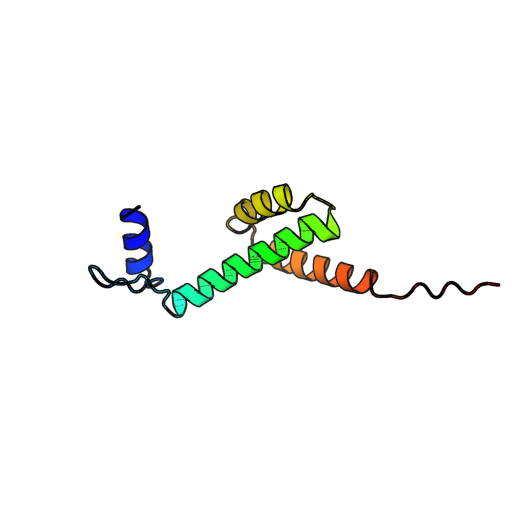484 -4.937 -23.595 1.00 69.75 85 GLN A C 1
ATOM 647 O O . GLN A 1 85 ? -0.734 -5.536 -24.644 1.00 69.75 85 GLN A O 1
ATOM 652 N N . ARG A 1 86 ? 0.655 -4.250 -23.435 1.00 66.62 86 ARG A N 1
ATOM 653 C CA . ARG A 1 86 ? 1.706 -4.175 -24.464 1.00 66.62 86 ARG A CA 1
ATOM 654 C C . ARG A 1 86 ? 2.526 -5.458 -24.527 1.00 66.62 86 ARG A C 1
ATOM 656 O O . ARG A 1 86 ? 2.788 -5.929 -25.629 1.00 66.62 86 ARG A O 1
ATOM 663 N N . GLU A 1 87 ? 2.837 -6.063 -23.383 1.00 58.47 87 GLU A N 1
ATOM 664 C CA . GLU A 1 87 ? 3.576 -7.336 -23.327 1.00 58.47 87 GLU A CA 1
ATOM 665 C C . GLU A 1 87 ? 2.779 -8.531 -23.879 1.00 58.47 87 GLU A C 1
ATOM 667 O O . GLU A 1 87 ? 3.351 -9.519 -24.328 1.00 58.47 87 GLU A O 1
ATOM 672 N N . LYS A 1 88 ? 1.441 -8.443 -23.910 1.00 54.12 88 LYS A N 1
ATOM 673 C CA . LYS A 1 88 ? 0.561 -9.513 -24.415 1.00 54.12 88 LYS A CA 1
ATOM 674 C C . LYS A 1 88 ? 0.364 -9.516 -25.929 1.00 54.12 88 LYS A C 1
ATOM 676 O O . LYS A 1 88 ? -0.342 -10.390 -26.434 1.00 54.12 88 LYS A O 1
ATOM 681 N N . LYS A 1 89 ? 0.919 -8.557 -26.676 1.00 45.97 89 LYS A N 1
ATOM 682 C CA . LYS A 1 89 ? 0.773 -8.526 -28.136 1.00 45.97 89 LYS A CA 1
ATOM 683 C C . LYS A 1 89 ? 1.843 -9.444 -28.738 1.00 45.97 89 LYS A C 1
ATOM 685 O O . LYS A 1 89 ? 3.006 -9.050 -28.738 1.00 45.97 89 LYS A O 1
ATOM 690 N N . PRO A 1 90 ? 1.504 -10.649 -29.245 1.00 49.16 90 PRO A N 1
ATOM 691 C CA . PRO A 1 90 ? 2.509 -11.499 -29.857 1.00 49.16 90 PRO A CA 1
ATOM 692 C C . PRO A 1 90 ? 3.082 -10.758 -31.059 1.00 49.16 90 PRO A C 1
ATOM 694 O O . PRO A 1 90 ? 2.356 -10.371 -31.983 1.00 49.16 90 PRO A O 1
ATOM 697 N N . GLU A 1 91 ? 4.391 -10.559 -31.020 1.00 53.22 91 GLU A N 1
ATOM 698 C CA . GLU A 1 91 ? 5.192 -10.104 -32.137 1.00 53.22 91 GLU A CA 1
ATOM 699 C C . GLU A 1 91 ? 5.089 -11.173 -33.232 1.00 53.22 91 GLU A C 1
ATOM 701 O O . GLU A 1 91 ? 5.853 -12.133 -33.292 1.00 53.22 91 GLU A O 1
ATOM 706 N N . LYS A 1 92 ? 4.064 -11.070 -34.087 1.00 46.91 92 LYS A N 1
ATOM 707 C CA . LYS A 1 92 ? 4.021 -11.812 -35.347 1.00 46.91 92 LYS A CA 1
ATOM 708 C C . LYS A 1 92 ? 5.098 -11.217 -36.248 1.00 46.91 92 LYS A C 1
ATOM 710 O O . LYS A 1 92 ? 4.787 -10.445 -37.155 1.00 46.91 92 LYS A O 1
ATOM 715 N N . LEU A 1 93 ? 6.356 -11.566 -35.990 1.00 44.84 93 LEU A N 1
ATOM 716 C CA . LEU A 1 93 ? 7.426 -11.359 -36.947 1.00 44.84 93 LEU A CA 1
ATOM 717 C C . LEU A 1 93 ? 7.135 -12.285 -38.132 1.00 44.84 93 LEU A C 1
ATOM 719 O O . LEU A 1 93 ? 7.299 -13.503 -38.069 1.00 44.84 93 LEU A O 1
ATOM 723 N N . LYS A 1 94 ? 6.613 -11.691 -39.206 1.00 44.06 94 LYS A N 1
ATOM 724 C CA . LYS A 1 94 ? 6.613 -12.307 -40.528 1.00 44.06 94 LYS A CA 1
ATOM 725 C C . LYS A 1 94 ? 8.073 -12.499 -40.917 1.00 44.06 94 LYS A C 1
ATOM 727 O O . LYS A 1 94 ? 8.766 -11.521 -41.176 1.00 44.06 94 LYS A O 1
ATOM 732 N N . VAL A 1 95 ? 8.511 -13.750 -40.942 1.00 45.19 95 VAL A N 1
ATOM 733 C CA . VAL A 1 95 ? 9.709 -14.139 -41.679 1.00 45.19 95 VAL A CA 1
ATOM 734 C C . VAL A 1 95 ? 9.356 -13.992 -43.161 1.00 45.19 95 VAL A C 1
ATOM 736 O O . VAL A 1 95 ? 8.454 -14.676 -43.648 1.00 45.19 95 VAL A O 1
ATOM 739 N N . LEU A 1 96 ? 9.994 -13.027 -43.823 1.00 48.12 96 LEU A N 1
ATOM 740 C CA . LEU A 1 96 ? 10.105 -12.930 -45.278 1.00 48.12 96 LEU A CA 1
ATOM 741 C C . LEU A 1 96 ? 11.558 -13.212 -45.646 1.00 48.12 96 LEU A C 1
ATOM 743 O O . LEU A 1 96 ? 12.436 -12.671 -44.936 1.00 48.12 96 LEU A O 1
#

Solvent-accessible surface area (backbone atoms only — not comparable to full-atom values): 5499 Å² total; per-residue (Å²): 118,74,66,62,56,53,50,38,39,74,72,51,26,32,47,73,50,93,94,55,69,79,42,68,28,73,63,23,44,56,52,50,52,51,45,56,50,39,28,52,49,43,28,45,35,32,34,77,72,69,64,40,56,70,67,64,20,49,61,48,15,64,62,41,46,8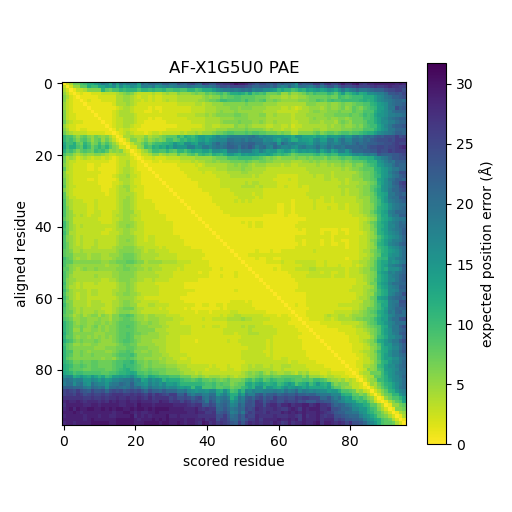1,68,61,50,72,70,59,51,54,54,48,46,57,49,46,55,55,51,66,56,55,77,67,55,80,80,79,74,77,86,127